Protein AF-A0A6C0E0H4-F1 (afdb_monomer_lite)

pLDDT: mean 87.33, std 16.35, range [43.78, 98.75]

Radius of gyration: 23.5 Å; chains: 1; bounding box: 101×35×36 Å

Structure (mmCIF, N/CA/C/O backbone):
data_AF-A0A6C0E0H4-F1
#
_entry.id   AF-A0A6C0E0H4-F1
#
loop_
_atom_site.group_PDB
_atom_site.id
_atom_site.type_symbol
_atom_site.label_atom_id
_atom_site.label_alt_id
_atom_site.label_comp_id
_atom_site.label_asym_id
_atom_site.label_entity_id
_atom_site.label_seq_id
_atom_site.pdbx_PDB_ins_code
_atom_site.Cartn_x
_atom_site.Cartn_y
_atom_site.Cartn_z
_atom_site.occupancy
_atom_site.B_iso_or_equiv
_atom_site.auth_seq_id
_atom_site.auth_comp_id
_atom_site.auth_asym_id
_atom_site.auth_atom_id
_atom_site.pdbx_PDB_model_num
ATOM 1 N N . MET A 1 1 ? -13.868 -6.848 16.382 1.00 76.19 1 MET A N 1
ATOM 2 C CA . MET A 1 1 ? -13.122 -7.466 15.266 1.00 76.19 1 MET A CA 1
ATOM 3 C C . MET A 1 1 ? -11.650 -7.164 15.486 1.00 76.19 1 MET A C 1
ATOM 5 O O . MET A 1 1 ? -11.358 -6.058 15.930 1.00 76.19 1 MET A O 1
ATOM 9 N N . ASP A 1 2 ? -10.781 -8.156 15.303 1.00 88.38 2 ASP A N 1
ATOM 10 C CA . ASP A 1 2 ? -9.327 -8.023 15.472 1.00 88.38 2 ASP A CA 1
ATOM 11 C C . ASP A 1 2 ? -8.738 -7.288 14.261 1.00 88.38 2 ASP A C 1
ATOM 13 O O . ASP A 1 2 ? -9.030 -7.655 13.120 1.00 88.38 2 ASP A O 1
ATOM 17 N N . ILE A 1 3 ? -7.947 -6.243 14.509 1.00 90.62 3 ILE A N 1
ATOM 18 C CA . ILE A 1 3 ? -7.321 -5.448 13.451 1.00 90.62 3 ILE A CA 1
ATOM 19 C C . ILE A 1 3 ? -6.335 -6.263 12.612 1.00 90.62 3 ILE A C 1
ATOM 21 O O . ILE A 1 3 ? -6.245 -6.026 11.415 1.00 90.62 3 ILE A O 1
ATOM 25 N N . ASN A 1 4 ? -5.637 -7.241 13.199 1.00 91.56 4 ASN A N 1
ATOM 26 C CA . ASN A 1 4 ? -4.666 -8.063 12.474 1.00 91.56 4 ASN A CA 1
ATOM 27 C C . ASN A 1 4 ? -5.373 -8.957 11.462 1.00 91.56 4 ASN A C 1
ATOM 29 O O . ASN A 1 4 ? -4.949 -9.066 10.313 1.00 91.56 4 ASN A O 1
ATOM 33 N N . LYS A 1 5 ? -6.496 -9.546 11.884 1.00 92.81 5 LYS A N 1
ATOM 34 C CA . LYS A 1 5 ? -7.342 -10.344 11.002 1.00 92.81 5 LYS A CA 1
ATOM 35 C C . LYS A 1 5 ? -7.917 -9.486 9.877 1.00 92.81 5 LYS A C 1
ATOM 37 O O . LYS A 1 5 ? -7.797 -9.868 8.722 1.00 92.81 5 LYS A O 1
ATOM 42 N N . LEU A 1 6 ? -8.461 -8.309 10.200 1.00 94.62 6 LEU A N 1
ATOM 43 C CA . LEU A 1 6 ? -8.977 -7.392 9.180 1.00 94.62 6 LEU A CA 1
ATOM 44 C C . LEU A 1 6 ? -7.884 -6.954 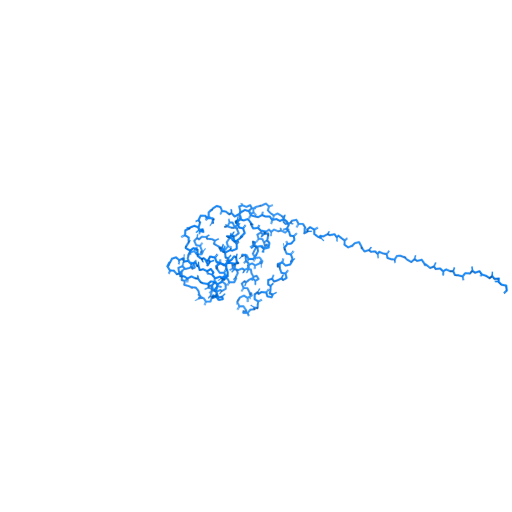8.196 1.00 94.62 6 LEU A C 1
ATOM 46 O O . LEU A 1 6 ? -8.114 -6.913 6.994 1.00 94.62 6 LEU A O 1
ATOM 50 N N . TRP A 1 7 ? -6.700 -6.611 8.700 1.00 96.25 7 TRP A N 1
ATOM 51 C CA . TRP A 1 7 ? -5.554 -6.224 7.881 1.00 96.25 7 TRP A CA 1
ATOM 52 C C . TRP A 1 7 ? -5.214 -7.309 6.858 1.00 96.25 7 TRP A C 1
ATOM 54 O O . TRP A 1 7 ? -5.095 -7.011 5.672 1.00 96.25 7 TRP A O 1
ATOM 64 N N . GLN A 1 8 ? -5.124 -8.564 7.306 1.00 97.19 8 GLN A N 1
ATOM 65 C CA . GLN A 1 8 ? -4.837 -9.688 6.422 1.00 97.19 8 GLN A CA 1
ATOM 66 C C . GLN A 1 8 ? -5.972 -9.939 5.421 1.00 97.19 8 GLN A C 1
ATOM 68 O O . GLN A 1 8 ? -5.699 -10.077 4.236 1.00 97.19 8 GLN A O 1
ATOM 73 N N . GLU A 1 9 ? -7.234 -9.899 5.860 1.00 98.00 9 GLU A N 1
ATOM 74 C CA . GLU A 1 9 ? -8.394 -10.039 4.966 1.00 98.00 9 GLU A CA 1
ATOM 75 C C . GLU A 1 9 ? -8.372 -8.995 3.837 1.00 98.00 9 GLU A C 1
ATOM 77 O O . GLU A 1 9 ? -8.632 -9.316 2.679 1.00 98.00 9 GLU A O 1
ATOM 82 N N . ILE A 1 10 ? -8.026 -7.741 4.145 1.00 98.56 10 ILE A N 1
ATOM 83 C CA . ILE A 1 10 ? -7.960 -6.673 3.141 1.00 98.56 10 ILE A CA 1
ATOM 84 C C . ILE A 1 10 ? -6.758 -6.846 2.198 1.00 98.56 10 ILE A C 1
ATOM 86 O O . ILE A 1 10 ? -6.894 -6.567 1.003 1.00 98.56 10 ILE A O 1
ATOM 90 N N . ILE A 1 11 ? -5.617 -7.346 2.692 1.00 98.75 11 ILE A N 1
ATOM 91 C CA . ILE A 1 11 ? -4.484 -7.747 1.838 1.00 98.75 11 ILE A CA 1
ATOM 92 C C . ILE A 1 11 ? -4.925 -8.830 0.854 1.00 98.75 11 ILE A C 1
ATOM 94 O O . ILE A 1 11 ? -4.682 -8.690 -0.344 1.00 98.75 11 ILE A O 1
ATOM 98 N N . ASP A 1 12 ? -5.592 -9.878 1.333 1.00 98.75 12 ASP A N 1
ATOM 99 C CA . ASP A 1 12 ? -6.005 -11.008 0.499 1.00 98.75 12 ASP A CA 1
ATOM 100 C C . ASP A 1 12 ? -6.978 -10.547 -0.601 1.00 98.75 12 ASP A C 1
ATOM 102 O O . ASP A 1 12 ? -6.832 -10.917 -1.768 1.00 98.75 12 ASP A O 1
ATOM 106 N N . ILE A 1 13 ? -7.914 -9.648 -0.268 1.00 98.69 13 ILE A N 1
ATOM 107 C CA . ILE A 1 13 ? -8.824 -9.040 -1.251 1.00 98.69 13 ILE A CA 1
ATOM 108 C C . ILE A 1 13 ? -8.050 -8.221 -2.298 1.00 98.69 13 ILE A C 1
ATOM 110 O O . ILE A 1 13 ? -8.349 -8.312 -3.493 1.00 98.69 13 ILE A O 1
ATOM 114 N N . GLY A 1 14 ? -7.059 -7.425 -1.885 1.00 98.69 14 GLY A N 1
ATOM 115 C CA . GLY A 1 14 ? -6.215 -6.650 -2.803 1.00 98.69 14 GLY A CA 1
ATOM 116 C C . GLY A 1 14 ? -5.403 -7.537 -3.745 1.00 98.69 14 GLY A C 1
ATOM 117 O O . GLY A 1 14 ? -5.375 -7.303 -4.957 1.00 98.69 14 GLY A O 1
ATOM 118 N N . TYR A 1 15 ? -4.812 -8.600 -3.204 1.00 98.75 15 TYR A N 1
ATOM 119 C CA . TYR A 1 15 ? -4.057 -9.589 -3.966 1.00 98.75 15 TYR A CA 1
ATOM 120 C C . TYR A 1 15 ? -4.932 -10.263 -5.027 1.00 98.75 15 TYR A C 1
ATOM 122 O O . TYR A 1 15 ? -4.617 -10.197 -6.217 1.00 98.75 15 TYR A O 1
ATOM 130 N N . GLU A 1 16 ? -6.085 -10.807 -4.632 1.00 98.62 16 GLU A N 1
ATOM 131 C CA . GLU A 1 16 ? -7.011 -11.460 -5.563 1.00 98.62 16 GLU A CA 1
ATOM 132 C C . GLU A 1 16 ? -7.572 -10.491 -6.607 1.00 98.62 16 GLU A C 1
ATOM 134 O O . GLU A 1 16 ? -7.805 -10.867 -7.757 1.00 98.62 16 GLU A O 1
ATOM 139 N N . THR A 1 17 ? -7.769 -9.223 -6.249 1.00 98.31 17 THR A N 1
ATOM 140 C CA . THR A 1 17 ? -8.196 -8.200 -7.210 1.00 98.31 17 THR A CA 1
ATOM 141 C C . THR A 1 17 ? -7.163 -8.035 -8.319 1.00 98.31 17 THR A C 1
ATOM 143 O O . THR A 1 17 ? -7.510 -8.116 -9.499 1.00 98.31 17 THR A O 1
ATOM 146 N N . ARG A 1 18 ? -5.889 -7.833 -7.964 1.00 98.12 18 ARG A N 1
ATOM 147 C CA . ARG A 1 18 ? -4.826 -7.586 -8.947 1.00 98.12 18 ARG A CA 1
ATOM 148 C C . ARG A 1 18 ? -4.488 -8.836 -9.752 1.00 98.12 18 ARG A C 1
ATOM 150 O O . ARG A 1 18 ? -4.360 -8.733 -10.973 1.00 98.12 18 ARG A O 1
ATOM 157 N N . LYS A 1 19 ? -4.408 -9.996 -9.094 1.00 98.06 19 LYS A N 1
ATOM 158 C CA . LYS A 1 19 ? -4.147 -11.299 -9.722 1.00 98.06 19 LYS A CA 1
ATOM 159 C C . LYS A 1 19 ? -5.169 -11.635 -10.804 1.00 98.06 19 LYS A C 1
ATOM 161 O O . LYS A 1 19 ? -4.800 -12.089 -11.880 1.00 98.06 19 LYS A O 1
ATOM 166 N N . ASN A 1 20 ? -6.442 -11.342 -10.547 1.00 97.81 20 ASN A N 1
ATOM 167 C CA . ASN A 1 20 ? -7.534 -11.605 -11.486 1.00 97.81 20 ASN A CA 1
ATOM 168 C C . ASN A 1 20 ? -7.844 -10.414 -12.415 1.00 97.81 20 ASN A C 1
ATOM 170 O O . ASN A 1 20 ? -8.898 -10.401 -13.046 1.00 97.81 20 ASN A O 1
ATOM 174 N N . ASN A 1 21 ? -6.969 -9.397 -12.473 1.00 96.31 21 ASN A N 1
ATOM 175 C CA . ASN A 1 21 ? -7.138 -8.183 -13.285 1.00 96.31 21 ASN A CA 1
ATOM 176 C C . ASN A 1 21 ? -8.512 -7.494 -13.103 1.00 96.31 21 ASN A C 1
ATOM 178 O O . ASN A 1 21 ? -9.096 -6.977 -14.054 1.00 96.31 21 ASN A O 1
ATOM 182 N N . LYS A 1 22 ? -9.052 -7.512 -11.878 1.00 97.50 22 LYS A N 1
ATOM 183 C CA . LYS A 1 22 ? -10.325 -6.860 -11.541 1.00 97.50 22 LYS A CA 1
ATOM 184 C C . LYS A 1 22 ? -10.134 -5.351 -11.385 1.00 97.50 22 LYS A C 1
ATOM 186 O O . LYS A 1 22 ? -9.040 -4.874 -11.079 1.00 97.50 22 LYS A O 1
ATOM 191 N N . ASN A 1 23 ? -11.222 -4.595 -11.529 1.00 96.81 23 ASN A N 1
ATOM 192 C CA . ASN A 1 23 ? -11.214 -3.157 -11.279 1.00 96.81 23 ASN A CA 1
ATOM 193 C C . ASN A 1 23 ? -10.981 -2.873 -9.785 1.00 96.81 23 ASN A C 1
ATOM 195 O O . ASN A 1 23 ? -11.876 -3.025 -8.953 1.00 96.81 23 ASN A O 1
ATOM 199 N N . GLY A 1 24 ? -9.766 -2.435 -9.447 1.00 95.44 24 GLY A N 1
ATOM 200 C CA . GLY A 1 24 ? -9.380 -2.210 -8.059 1.00 95.44 24 GLY A CA 1
ATOM 201 C C . GLY A 1 24 ? -10.181 -1.118 -7.355 1.00 95.44 24 GLY A C 1
ATOM 202 O O . GLY A 1 24 ? -10.438 -1.243 -6.158 1.00 95.44 24 GLY A O 1
ATOM 203 N N . LEU A 1 25 ? -10.618 -0.085 -8.082 1.00 95.31 25 LEU A N 1
ATOM 204 C CA . LEU A 1 25 ? -11.431 0.987 -7.517 1.00 95.31 25 LEU A CA 1
ATOM 205 C C . LEU A 1 25 ? -12.830 0.478 -7.165 1.00 95.31 25 LEU A C 1
ATOM 207 O O . LEU A 1 25 ? -13.319 0.744 -6.071 1.00 95.31 25 LEU A O 1
ATOM 211 N N . GLU A 1 26 ? -13.446 -0.283 -8.066 1.00 97.88 26 GLU A N 1
ATOM 212 C CA . GLU A 1 26 ? -14.780 -0.854 -7.867 1.00 97.88 26 GLU A CA 1
ATOM 213 C C . GLU A 1 26 ? -14.834 -1.770 -6.637 1.00 97.88 26 GLU A C 1
ATOM 215 O O . GLU A 1 26 ? -15.747 -1.650 -5.822 1.00 97.88 26 GLU A O 1
ATOM 220 N N . ILE A 1 27 ? -13.812 -2.612 -6.445 1.00 98.19 27 ILE A N 1
ATOM 221 C CA . ILE A 1 27 ? -13.710 -3.493 -5.273 1.00 98.19 27 ILE A CA 1
ATOM 222 C C . ILE A 1 27 ? -13.431 -2.705 -3.982 1.00 98.19 27 ILE A C 1
ATOM 224 O O . ILE A 1 27 ? -13.959 -3.044 -2.920 1.00 98.19 27 ILE A O 1
ATOM 228 N N . TRP A 1 28 ? -12.641 -1.630 -4.047 1.00 97.88 28 TRP A N 1
ATOM 229 C CA . TRP A 1 28 ? -12.275 -0.844 -2.866 1.00 97.88 28 TRP A CA 1
ATOM 230 C C . TRP A 1 28 ? -13.416 0.038 -2.330 1.00 97.88 28 TRP A C 1
ATOM 232 O O . TRP A 1 28 ? -13.549 0.199 -1.114 1.00 97.88 28 TRP A O 1
ATOM 242 N N . GLN A 1 29 ? -14.258 0.620 -3.195 1.00 97.44 29 GLN A N 1
ATOM 243 C CA . GLN A 1 29 ? -15.277 1.595 -2.764 1.00 97.44 29 GLN A CA 1
ATOM 244 C C . GLN A 1 29 ? -16.250 1.065 -1.686 1.00 97.44 29 GLN A C 1
ATOM 246 O O . GLN A 1 29 ? -16.486 1.782 -0.704 1.00 97.44 29 GLN A O 1
ATOM 251 N N . PRO A 1 30 ? -16.799 -0.164 -1.783 1.00 97.50 30 PRO A N 1
ATOM 252 C CA . PRO A 1 30 ? -17.643 -0.727 -0.729 1.00 97.50 30 PRO A CA 1
ATOM 253 C C . PRO A 1 30 ? -16.917 -0.865 0.616 1.00 97.50 30 PRO A C 1
ATOM 255 O O . PRO A 1 30 ? -17.477 -0.498 1.652 1.00 97.50 30 PRO A O 1
ATOM 258 N N . LEU A 1 31 ? -15.659 -1.322 0.602 1.00 96.88 31 LEU A N 1
ATOM 259 C CA . LEU A 1 31 ? -14.829 -1.475 1.802 1.00 96.88 31 LEU A CA 1
ATOM 260 C C . LEU A 1 31 ? -14.557 -0.113 2.446 1.00 96.88 31 LEU A C 1
ATOM 262 O O . LEU A 1 31 ? -14.786 0.074 3.643 1.00 96.88 31 LEU A O 1
ATOM 266 N N . LYS A 1 32 ? -14.173 0.885 1.643 1.00 96.75 32 LYS A N 1
ATOM 267 C CA . LYS A 1 32 ? -14.020 2.268 2.108 1.00 96.75 32 LYS A CA 1
ATOM 268 C C . LYS A 1 32 ? -15.295 2.757 2.795 1.00 96.75 32 LYS A C 1
ATOM 270 O O . LYS A 1 32 ? -15.232 3.247 3.921 1.00 96.75 32 LYS A O 1
ATOM 275 N N . LYS A 1 33 ? -16.461 2.585 2.165 1.00 95.88 33 LYS A N 1
ATOM 276 C CA . LYS A 1 33 ? -17.753 3.008 2.730 1.00 95.88 33 LYS A CA 1
ATOM 277 C C . LYS A 1 33 ? -18.067 2.316 4.059 1.00 95.88 33 LYS A C 1
ATOM 279 O O . LYS A 1 33 ? -18.631 2.948 4.954 1.00 95.88 33 LYS A O 1
ATOM 284 N N . GLN A 1 34 ? -17.705 1.043 4.188 1.00 94.56 34 GLN A N 1
ATOM 285 C CA . GLN A 1 34 ? -17.895 0.266 5.408 1.00 94.56 34 GLN A CA 1
ATOM 286 C C . GLN A 1 34 ? -17.043 0.800 6.568 1.00 94.56 34 GLN A C 1
ATOM 288 O O . GLN A 1 34 ? -17.559 0.934 7.678 1.00 94.56 34 GLN A O 1
ATOM 293 N N . TYR A 1 35 ? -15.775 1.143 6.320 1.00 94.44 35 TYR A N 1
ATOM 294 C CA . TYR A 1 35 ? -14.818 1.486 7.380 1.00 94.44 35 TYR A CA 1
ATOM 295 C C . TYR A 1 35 ? -14.585 2.990 7.593 1.00 94.44 35 TYR A C 1
ATOM 297 O O . TYR A 1 35 ? -14.021 3.369 8.617 1.00 94.44 35 TYR A O 1
ATOM 305 N N . GLN A 1 36 ? -15.045 3.871 6.697 1.00 94.81 36 GLN A N 1
ATOM 306 C CA . GLN A 1 36 ? -14.790 5.320 6.795 1.00 94.81 36 GLN A CA 1
ATOM 307 C C . GLN A 1 36 ? -15.404 6.006 8.027 1.00 94.81 36 GLN A C 1
ATOM 309 O O . GLN A 1 36 ? -14.934 7.059 8.433 1.00 94.81 36 GLN A O 1
ATOM 314 N N . ASN A 1 37 ? -16.442 5.417 8.633 1.00 91.06 37 ASN A N 1
ATOM 315 C CA . ASN A 1 37 ? -17.153 5.995 9.784 1.00 91.06 37 ASN A CA 1
ATOM 316 C C . ASN A 1 37 ? -16.629 5.502 11.145 1.00 91.06 37 ASN A C 1
ATOM 318 O O . ASN A 1 37 ? -17.285 5.701 12.171 1.00 91.06 37 ASN A O 1
ATOM 322 N N . TYR A 1 38 ? -15.505 4.787 11.155 1.00 89.75 38 TYR A N 1
ATOM 323 C CA . TYR A 1 38 ? -14.842 4.381 12.386 1.00 89.75 38 TYR A CA 1
ATOM 324 C C . TYR A 1 38 ? -13.944 5.524 12.847 1.00 89.75 38 TYR A C 1
ATOM 326 O O . TYR A 1 38 ? -12.979 5.866 12.166 1.00 89.75 38 TYR A O 1
ATOM 334 N N . ASP A 1 39 ? -14.253 6.093 14.010 1.00 87.19 39 ASP A N 1
ATOM 335 C CA . ASP A 1 39 ? -13.431 7.131 14.632 1.00 87.19 39 ASP A CA 1
ATOM 336 C C . ASP A 1 39 ? -12.245 6.494 15.356 1.00 87.19 39 ASP A C 1
ATOM 338 O O . ASP A 1 39 ? -12.215 6.333 16.574 1.00 87.19 39 ASP A O 1
ATOM 342 N N . MET A 1 40 ? -11.301 6.011 14.556 1.00 88.56 40 MET A N 1
ATOM 343 C CA . MET A 1 40 ? -10.045 5.469 15.037 1.00 88.56 40 MET A CA 1
ATOM 344 C C . MET A 1 40 ? -8.906 6.056 14.231 1.00 88.56 40 MET A C 1
ATOM 346 O O . MET A 1 40 ? -8.932 6.050 12.996 1.00 88.56 40 MET A O 1
ATOM 350 N N . LYS A 1 41 ? -7.902 6.526 14.964 1.00 89.88 41 LYS A N 1
ATOM 351 C CA . LYS A 1 41 ? -6.703 7.147 14.428 1.00 89.88 41 LYS A CA 1
ATOM 352 C C . LYS A 1 41 ? -5.476 6.359 14.856 1.00 89.88 41 LYS A C 1
ATOM 354 O O . LYS A 1 41 ? -5.393 5.887 15.988 1.00 89.88 41 LYS A O 1
ATOM 359 N N . PHE A 1 42 ? -4.537 6.228 13.935 1.00 92.06 42 PHE A N 1
ATOM 360 C CA . PHE A 1 42 ? -3.319 5.461 14.098 1.00 92.06 42 PHE A CA 1
ATOM 361 C C . PHE A 1 42 ? -2.126 6.372 13.871 1.00 92.06 42 PHE A C 1
ATOM 363 O O . PHE A 1 42 ? -1.928 6.895 12.775 1.00 92.06 42 PHE A O 1
ATOM 370 N N . VAL A 1 43 ? -1.312 6.520 14.911 1.00 92.38 43 VAL A N 1
ATOM 371 C CA . VAL A 1 43 ? -0.013 7.177 14.796 1.00 92.38 43 VAL A CA 1
ATOM 372 C C . VAL A 1 43 ? 0.953 6.200 14.130 1.00 92.38 43 VAL A C 1
ATOM 374 O O . VAL A 1 43 ? 1.101 5.055 14.579 1.00 92.38 43 VAL A O 1
ATOM 377 N N . ILE A 1 44 ? 1.579 6.647 13.043 1.00 93.62 44 ILE A N 1
ATOM 378 C CA . ILE A 1 44 ? 2.577 5.872 12.302 1.00 93.62 44 ILE A CA 1
ATOM 379 C C . ILE A 1 44 ? 3.828 5.641 13.168 1.00 93.62 44 ILE A C 1
ATOM 381 O O . ILE A 1 44 ? 4.172 6.425 14.055 1.00 93.62 44 ILE A O 1
ATOM 385 N N . ASN A 1 45 ? 4.528 4.535 12.925 1.00 93.50 45 ASN A N 1
ATOM 386 C CA . ASN A 1 45 ? 5.778 4.226 13.609 1.00 93.50 45 ASN A CA 1
ATOM 387 C C . ASN A 1 45 ? 6.900 5.200 13.191 1.00 93.50 45 ASN A C 1
ATOM 389 O O . ASN A 1 45 ? 7.109 5.430 12.001 1.00 93.50 45 ASN A O 1
ATOM 393 N N . THR A 1 46 ? 7.670 5.720 14.152 1.00 93.50 46 THR A N 1
ATOM 394 C CA . THR A 1 46 ? 8.811 6.618 13.892 1.00 93.50 46 THR A CA 1
ATOM 395 C C . THR A 1 46 ? 9.825 6.021 12.915 1.00 93.50 46 THR A C 1
ATOM 397 O O . THR A 1 46 ? 10.376 6.746 12.093 1.00 93.50 46 THR A O 1
ATOM 400 N N . SER A 1 47 ? 10.043 4.702 12.953 1.00 94.00 47 SER A N 1
ATOM 401 C CA . SER A 1 47 ? 10.933 4.018 12.001 1.00 94.00 47 SER A CA 1
ATOM 402 C C . SER A 1 47 ? 10.482 4.192 10.548 1.00 94.00 47 SER A C 1
ATOM 404 O O . SER A 1 47 ? 11.308 4.472 9.685 1.00 94.00 47 SER A O 1
ATOM 406 N N . PHE A 1 48 ? 9.176 4.123 10.282 1.00 96.00 48 PHE A N 1
ATOM 407 C CA . PHE A 1 48 ? 8.632 4.382 8.953 1.00 96.00 48 PHE A CA 1
ATOM 408 C C . PHE A 1 48 ? 8.755 5.860 8.568 1.00 96.00 48 PHE A C 1
ATOM 410 O O . PHE A 1 48 ? 9.106 6.169 7.435 1.00 96.00 48 PHE A O 1
ATOM 417 N N . ILE A 1 49 ? 8.524 6.785 9.507 1.00 95.31 49 ILE A N 1
ATOM 418 C CA . ILE A 1 49 ? 8.724 8.223 9.257 1.00 95.31 49 ILE A CA 1
ATOM 419 C C . ILE A 1 49 ? 10.177 8.491 8.851 1.00 95.31 49 ILE A C 1
ATOM 421 O O . ILE A 1 49 ? 10.422 9.210 7.886 1.00 95.31 49 ILE A O 1
ATOM 425 N N . ASN A 1 50 ? 11.146 7.893 9.542 1.00 95.56 50 ASN A N 1
ATOM 426 C CA . ASN A 1 50 ? 12.558 8.035 9.192 1.00 95.56 50 ASN A CA 1
ATOM 427 C C . ASN A 1 50 ? 12.861 7.437 7.815 1.00 95.56 50 ASN A C 1
ATOM 429 O O . ASN A 1 50 ? 13.472 8.118 6.999 1.00 95.56 50 ASN A O 1
ATOM 433 N N . LEU A 1 51 ? 12.322 6.253 7.510 1.00 95.31 51 LEU A N 1
ATOM 434 C CA . LEU A 1 51 ? 12.429 5.654 6.179 1.00 95.31 51 LEU A CA 1
ATOM 435 C C . LEU A 1 51 ? 11.912 6.595 5.077 1.00 95.31 51 LEU A C 1
ATOM 437 O O . LEU A 1 51 ? 12.529 6.698 4.022 1.00 95.31 51 LEU A O 1
ATOM 441 N N . THR A 1 52 ? 10.816 7.330 5.313 1.00 94.25 52 THR A N 1
ATOM 442 C CA . THR A 1 52 ? 10.297 8.286 4.313 1.00 94.25 52 THR A CA 1
ATOM 443 C C . THR A 1 52 ? 11.246 9.451 4.014 1.00 94.25 52 THR A C 1
ATOM 445 O O . THR A 1 52 ? 11.144 10.043 2.946 1.00 94.25 52 THR A O 1
ATOM 448 N N . LYS A 1 53 ? 12.168 9.771 4.931 1.00 92.06 53 LYS A N 1
ATOM 449 C CA . LYS A 1 53 ? 13.199 10.805 4.742 1.00 92.06 53 LYS A CA 1
ATOM 450 C C . LYS A 1 53 ? 14.434 10.276 4.012 1.00 92.06 53 LYS A C 1
ATOM 452 O O . LYS A 1 53 ? 15.200 11.066 3.478 1.00 92.06 53 LYS A O 1
ATOM 457 N N . GLU A 1 54 ? 14.641 8.962 4.034 1.00 91.25 54 GLU A N 1
ATOM 458 C CA . GLU A 1 54 ? 15.759 8.289 3.366 1.00 91.25 54 GLU A CA 1
ATOM 459 C C . GLU A 1 54 ? 15.468 8.016 1.885 1.00 91.25 54 GLU A C 1
ATOM 461 O O . GLU A 1 54 ? 16.394 7.904 1.083 1.00 91.25 54 GLU A O 1
ATOM 466 N N . ILE A 1 55 ? 14.191 7.916 1.507 1.00 92.06 55 ILE A N 1
ATOM 467 C CA . ILE A 1 55 ? 13.784 7.790 0.105 1.00 92.06 55 ILE A CA 1
ATOM 468 C C . ILE A 1 55 ? 13.684 9.165 -0.561 1.00 92.06 55 ILE A C 1
ATOM 470 O O . ILE A 1 55 ? 13.213 10.134 0.038 1.00 92.06 55 ILE A O 1
ATOM 474 N N . ASN A 1 56 ? 14.039 9.243 -1.845 1.00 92.62 56 ASN A N 1
ATOM 475 C CA . ASN A 1 56 ? 13.821 10.463 -2.623 1.00 92.62 56 ASN A CA 1
ATOM 476 C C . ASN A 1 56 ? 12.353 10.524 -3.052 1.00 92.62 56 ASN A C 1
ATOM 478 O O . ASN A 1 56 ? 12.002 10.062 -4.136 1.00 92.62 56 ASN A O 1
ATOM 482 N N . TYR A 1 57 ? 11.498 11.045 -2.175 1.00 92.75 57 TYR A N 1
ATOM 483 C CA . TYR A 1 57 ? 10.092 11.310 -2.459 1.00 92.75 57 TYR A CA 1
ATOM 484 C C . TYR A 1 57 ? 9.936 12.700 -3.077 1.00 92.75 57 TYR A C 1
ATOM 486 O O . TYR A 1 57 ? 10.195 13.707 -2.416 1.00 92.75 57 TYR A O 1
ATOM 494 N N . SER A 1 58 ? 9.469 12.777 -4.321 1.00 91.44 58 SER A N 1
ATOM 495 C CA . SER A 1 58 ? 9.217 14.051 -4.998 1.00 91.44 58 SER A CA 1
ATOM 496 C C . SER A 1 58 ? 7.818 14.110 -5.595 1.00 91.44 58 SER A C 1
ATOM 498 O O . SER A 1 58 ? 7.310 13.139 -6.146 1.00 91.44 58 SER A O 1
ATOM 500 N N . HIS A 1 59 ? 7.199 15.280 -5.493 1.00 87.62 59 HIS A N 1
ATOM 501 C CA . HIS A 1 59 ? 5.925 15.622 -6.116 1.00 87.62 59 HIS A CA 1
ATOM 502 C C . HIS A 1 59 ? 6.026 17.048 -6.665 1.00 87.62 59 HIS A C 1
ATOM 504 O O . HIS A 1 59 ? 6.888 17.826 -6.248 1.00 87.62 59 HIS A O 1
ATOM 510 N N . LYS A 1 60 ? 5.179 17.395 -7.636 1.00 82.25 60 LYS A N 1
ATOM 511 C CA . LYS A 1 60 ? 5.163 18.749 -8.204 1.00 82.25 60 LYS A CA 1
ATOM 512 C C . LYS A 1 60 ? 4.615 19.742 -7.171 1.00 82.25 60 LYS A C 1
ATOM 514 O O . LYS A 1 60 ? 3.669 19.425 -6.463 1.00 82.25 60 LYS A O 1
ATOM 519 N N . LEU A 1 61 ? 5.154 20.965 -7.157 1.00 71.38 61 LEU A N 1
ATOM 520 C CA . LEU A 1 61 ? 4.774 22.052 -6.232 1.00 71.38 61 LEU A CA 1
ATOM 521 C C . LEU A 1 61 ? 3.277 22.422 -6.234 1.00 71.38 61 LEU A C 1
ATOM 523 O O . LEU A 1 61 ? 2.817 23.043 -5.288 1.00 71.38 61 LEU A O 1
ATOM 527 N N . LEU A 1 62 ? 2.534 22.071 -7.287 1.00 80.69 62 LEU A N 1
ATOM 528 C CA . LEU A 1 62 ? 1.102 22.368 -7.448 1.00 80.69 62 LEU A CA 1
ATOM 529 C C . LEU A 1 62 ? 0.240 21.095 -7.461 1.00 80.69 62 LEU A C 1
ATOM 531 O O . LEU A 1 62 ? -0.845 21.072 -8.039 1.00 80.69 62 LEU A O 1
ATOM 535 N N . ASP A 1 63 ? 0.756 20.006 -6.899 1.00 83.50 63 ASP A N 1
ATOM 536 C CA . ASP A 1 63 ? 0.080 18.717 -6.839 1.00 83.50 63 ASP A CA 1
ATOM 537 C C . ASP A 1 63 ? -0.288 18.380 -5.395 1.00 83.50 63 ASP A C 1
ATOM 539 O O . ASP A 1 63 ? 0.289 17.478 -4.790 1.00 83.50 63 ASP A O 1
ATOM 543 N N . ASP A 1 64 ? -1.265 19.115 -4.858 1.00 82.88 64 ASP A N 1
ATOM 544 C CA . ASP A 1 64 ? -1.781 18.950 -3.488 1.00 82.88 64 ASP A CA 1
ATOM 545 C C . ASP A 1 64 ? -2.310 17.530 -3.235 1.00 82.88 64 ASP A C 1
ATOM 547 O O . ASP A 1 64 ? -2.272 17.006 -2.122 1.00 82.88 64 ASP A O 1
ATOM 551 N N . ASP A 1 65 ? -2.775 16.873 -4.299 1.00 86.94 65 ASP A N 1
ATOM 552 C CA . ASP A 1 65 ? -3.220 15.489 -4.263 1.00 86.94 65 ASP A CA 1
ATOM 553 C C . ASP A 1 65 ? -2.072 14.499 -4.473 1.00 86.94 65 ASP A C 1
ATOM 555 O O . ASP A 1 65 ? -2.323 13.299 -4.476 1.00 86.94 65 ASP A O 1
ATOM 559 N N . HIS A 1 66 ? -0.829 14.923 -4.687 1.00 90.12 66 HIS A N 1
ATOM 560 C CA . HIS A 1 66 ? 0.312 14.033 -4.899 1.00 90.12 66 HIS A CA 1
ATOM 561 C C . HIS A 1 66 ? 0.035 12.979 -6.004 1.00 90.12 66 HIS A C 1
ATOM 563 O O . HIS A 1 66 ? 0.346 11.795 -5.851 1.00 90.12 66 HIS A O 1
ATOM 569 N N . LYS A 1 67 ? -0.650 13.349 -7.093 1.00 89.00 67 LYS A N 1
ATOM 570 C CA . LYS A 1 67 ? -1.009 12.439 -8.200 1.00 89.00 67 LYS A CA 1
ATOM 571 C C . LYS A 1 67 ? 0.199 12.035 -9.050 1.00 89.00 67 LYS A C 1
ATOM 573 O O . LYS A 1 67 ? 0.221 10.925 -9.569 1.00 89.00 67 LYS A O 1
ATOM 578 N N . ASN A 1 68 ? 1.197 12.902 -9.152 1.00 91.62 68 ASN A N 1
ATOM 579 C CA . ASN A 1 68 ? 2.408 12.775 -9.963 1.00 91.62 68 ASN A CA 1
ATOM 580 C C . ASN A 1 68 ? 3.638 12.599 -9.063 1.00 91.62 68 ASN A C 1
ATOM 582 O O . ASN A 1 68 ? 4.641 13.299 -9.204 1.00 91.62 68 ASN A O 1
ATOM 586 N N . VAL A 1 69 ? 3.515 11.721 -8.071 1.00 94.56 69 VAL A N 1
ATOM 587 C CA . VAL A 1 69 ? 4.620 11.374 -7.178 1.00 94.56 69 VAL A CA 1
ATOM 588 C C . VAL A 1 69 ? 5.593 10.462 -7.895 1.00 94.56 69 VAL A C 1
ATOM 590 O O . VAL A 1 69 ? 5.179 9.483 -8.513 1.00 94.56 69 VAL A O 1
ATOM 593 N N . THR A 1 70 ? 6.877 10.723 -7.691 1.00 96.12 70 THR A N 1
ATOM 594 C CA . THR A 1 70 ? 7.945 9.773 -7.974 1.00 96.12 70 THR A CA 1
ATOM 595 C C . THR A 1 70 ? 8.691 9.428 -6.690 1.00 96.12 70 THR A C 1
ATOM 597 O O . THR A 1 70 ? 8.860 10.276 -5.808 1.00 96.12 70 THR A O 1
ATOM 600 N N . ILE A 1 71 ? 9.137 8.179 -6.577 1.00 95.88 71 ILE A N 1
ATOM 601 C CA . ILE A 1 71 ? 10.024 7.729 -5.497 1.00 95.88 71 ILE A CA 1
ATOM 602 C C . ILE A 1 71 ? 11.250 7.045 -6.090 1.00 95.88 71 ILE A C 1
ATOM 604 O O . ILE A 1 71 ? 11.122 6.286 -7.046 1.00 95.88 71 ILE A O 1
ATOM 608 N N . ILE A 1 72 ? 12.432 7.292 -5.526 1.00 95.06 72 ILE A N 1
ATOM 609 C CA . ILE A 1 72 ? 13.647 6.549 -5.890 1.00 95.06 72 ILE A CA 1
ATOM 610 C C . ILE A 1 72 ? 14.026 5.623 -4.740 1.00 95.06 72 ILE A C 1
ATOM 612 O O . ILE A 1 72 ? 14.238 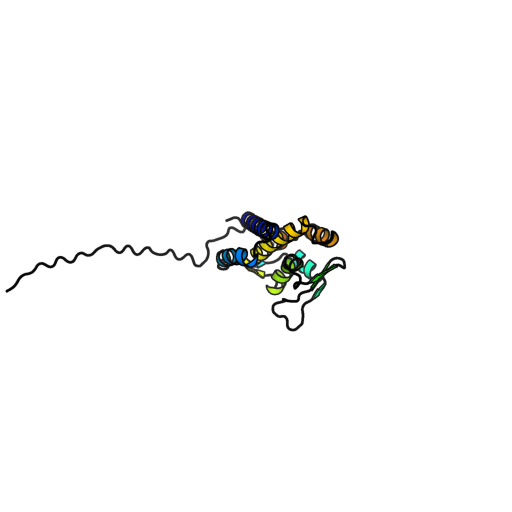6.076 -3.615 1.00 95.06 72 ILE A O 1
ATOM 616 N N . ILE A 1 73 ? 14.128 4.331 -5.043 1.00 93.75 73 ILE A N 1
ATOM 617 C CA . ILE A 1 73 ? 14.545 3.268 -4.128 1.00 93.75 73 ILE A CA 1
ATOM 618 C C . ILE A 1 73 ? 15.676 2.506 -4.814 1.00 93.75 73 ILE A C 1
ATOM 620 O O . ILE A 1 73 ? 15.473 1.971 -5.899 1.00 93.75 73 ILE A O 1
ATOM 624 N N . ASN A 1 74 ? 16.862 2.450 -4.199 1.00 90.38 74 ASN A N 1
ATOM 625 C CA . ASN A 1 74 ? 18.029 1.738 -4.745 1.00 90.38 74 ASN A CA 1
ATOM 626 C C . ASN A 1 74 ? 18.269 2.045 -6.239 1.00 90.38 74 ASN A C 1
ATOM 628 O O . ASN A 1 74 ? 18.345 1.140 -7.063 1.00 90.38 74 ASN A O 1
ATOM 632 N N . TYR A 1 75 ? 18.318 3.333 -6.603 1.00 91.69 75 TYR A N 1
ATOM 633 C CA . TYR A 1 75 ? 18.482 3.821 -7.987 1.00 91.69 75 TYR A CA 1
ATOM 634 C C . TYR A 1 75 ? 17.344 3.482 -8.968 1.00 91.69 75 TYR A C 1
ATOM 636 O O . TYR A 1 75 ? 17.377 3.928 -10.112 1.00 91.69 75 TYR A O 1
ATOM 644 N N . THR A 1 76 ? 16.308 2.763 -8.534 1.00 94.62 76 THR A N 1
ATOM 645 C CA . THR A 1 76 ? 15.091 2.533 -9.316 1.00 94.62 76 THR A CA 1
ATOM 646 C C . THR A 1 76 ? 14.103 3.660 -9.049 1.00 94.62 76 THR A C 1
ATOM 648 O O . THR A 1 76 ? 13.705 3.882 -7.905 1.00 94.62 76 THR A O 1
ATOM 651 N N . MET A 1 77 ? 13.707 4.373 -10.101 1.00 96.06 77 MET A N 1
ATOM 652 C CA . MET A 1 77 ? 12.644 5.373 -10.041 1.00 96.06 77 MET A CA 1
ATOM 653 C C . MET A 1 77 ? 11.294 4.700 -10.279 1.00 96.06 77 MET A C 1
ATOM 655 O O . MET A 1 77 ? 11.150 3.948 -11.238 1.00 96.06 77 MET A O 1
ATOM 659 N N . LEU A 1 78 ? 10.323 4.998 -9.423 1.00 96.31 78 LEU A N 1
ATOM 660 C CA . LEU A 1 78 ? 8.929 4.603 -9.578 1.00 96.31 78 LEU A CA 1
ATOM 661 C C . LEU A 1 78 ? 8.066 5.855 -9.750 1.00 96.31 78 LEU A C 1
ATOM 663 O O . LEU A 1 78 ? 8.313 6.863 -9.084 1.00 96.31 78 LEU A O 1
ATOM 667 N N . ASP A 1 79 ? 7.044 5.773 -10.593 1.00 95.38 79 ASP A N 1
ATOM 668 C CA . ASP A 1 79 ? 6.141 6.848 -10.987 1.00 95.38 79 ASP A CA 1
ATOM 669 C C . ASP A 1 79 ? 4.677 6.461 -10.718 1.00 95.38 79 ASP A C 1
ATOM 671 O O . ASP A 1 79 ? 4.160 5.446 -11.183 1.00 95.38 79 ASP A O 1
ATOM 675 N N . ASN A 1 80 ? 3.967 7.298 -9.960 1.00 95.44 80 ASN A N 1
AT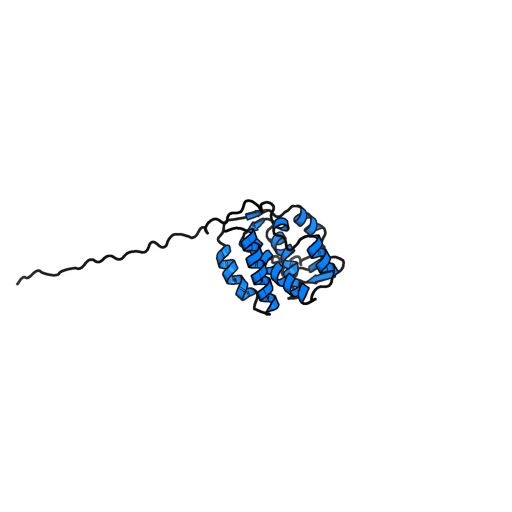OM 676 C CA . ASN A 1 80 ? 2.583 7.041 -9.565 1.00 95.44 80 ASN A CA 1
ATOM 677 C C . ASN A 1 80 ? 1.590 7.075 -10.738 1.00 95.44 80 ASN A C 1
ATOM 679 O O . ASN A 1 80 ? 0.448 6.639 -10.586 1.00 95.44 80 ASN A O 1
ATOM 683 N N . THR A 1 81 ? 1.996 7.596 -11.894 1.00 93.56 81 THR A N 1
ATOM 684 C CA . THR A 1 81 ? 1.201 7.559 -13.126 1.00 93.56 81 THR A CA 1
ATOM 685 C C . THR A 1 81 ? 1.257 6.194 -13.815 1.00 93.56 81 THR A C 1
ATOM 687 O O . THR A 1 81 ? 0.358 5.874 -14.596 1.00 93.56 81 THR A O 1
ATOM 690 N N . ILE A 1 82 ? 2.251 5.358 -13.489 1.00 94.81 82 ILE A N 1
ATOM 691 C CA . ILE A 1 82 ? 2.361 3.988 -13.988 1.00 94.81 82 ILE A CA 1
ATOM 692 C C . ILE A 1 82 ? 1.440 3.089 -13.147 1.00 94.81 82 ILE A C 1
ATOM 694 O O . ILE A 1 82 ? 1.652 2.955 -11.938 1.00 94.81 82 ILE A O 1
ATOM 698 N N . PRO A 1 83 ? 0.419 2.439 -13.751 1.00 91.00 83 PRO A N 1
ATOM 699 C CA . PRO A 1 83 ? -0.613 1.723 -12.998 1.00 91.00 83 PRO A CA 1
ATOM 700 C C . PRO A 1 83 ? -0.084 0.644 -12.054 1.00 91.00 83 PRO A C 1
ATOM 702 O O . PRO A 1 83 ? -0.627 0.473 -10.967 1.00 91.00 83 PRO A O 1
ATOM 705 N N . ASP A 1 84 ? 0.960 -0.082 -12.455 1.00 93.06 84 ASP A N 1
ATOM 706 C CA . ASP A 1 84 ? 1.532 -1.148 -11.633 1.00 93.06 84 ASP A CA 1
ATOM 707 C C . ASP A 1 84 ? 2.355 -0.571 -10.470 1.00 93.06 84 ASP A C 1
ATOM 709 O O . ASP A 1 84 ? 2.262 -1.053 -9.348 1.00 93.06 84 ASP A O 1
ATOM 713 N N . GLU A 1 85 ? 3.098 0.513 -10.686 1.00 95.62 85 GLU A N 1
ATOM 714 C CA . GLU A 1 85 ? 3.981 1.112 -9.677 1.00 95.62 85 GLU A CA 1
ATOM 715 C C . GLU A 1 85 ? 3.215 1.895 -8.609 1.00 95.62 85 GLU A C 1
ATOM 717 O O . GLU A 1 85 ? 3.624 1.940 -7.442 1.00 95.62 85 GLU A O 1
ATOM 722 N N . HIS A 1 86 ? 2.065 2.445 -9.002 1.00 95.12 86 HIS A N 1
ATOM 723 C CA . HIS A 1 86 ? 1.158 3.204 -8.154 1.00 95.12 86 HIS A CA 1
ATOM 724 C C . HIS A 1 86 ? 0.885 2.503 -6.815 1.00 95.12 86 HIS A C 1
ATOM 726 O O . HIS A 1 86 ? 0.912 3.169 -5.777 1.00 95.12 86 HIS A O 1
ATOM 732 N N . PHE A 1 87 ? 0.662 1.180 -6.810 1.00 96.56 87 PHE A N 1
ATOM 733 C CA . PHE A 1 87 ? 0.290 0.443 -5.597 1.00 96.56 87 PHE A CA 1
ATOM 734 C C . PHE A 1 87 ? 1.372 0.555 -4.525 1.00 96.56 87 PHE A C 1
ATOM 736 O O . PHE A 1 87 ? 1.067 0.932 -3.394 1.00 96.56 87 PHE A O 1
ATOM 743 N N . LEU A 1 88 ? 2.635 0.332 -4.893 1.00 97.06 88 LEU A N 1
ATOM 744 C CA . LEU A 1 88 ? 3.754 0.446 -3.966 1.00 97.06 88 LEU A CA 1
ATOM 745 C C . LEU A 1 88 ? 3.949 1.892 -3.494 1.00 97.06 88 LEU A C 1
ATOM 747 O O . LEU A 1 88 ? 4.163 2.137 -2.307 1.00 97.06 88 LEU A O 1
ATOM 751 N N . ILE A 1 89 ? 3.816 2.869 -4.395 1.00 97.38 89 ILE A N 1
ATOM 752 C CA . ILE A 1 89 ? 3.956 4.292 -4.052 1.00 97.38 89 ILE A CA 1
ATOM 753 C C . ILE A 1 89 ? 2.919 4.720 -3.009 1.00 97.38 89 ILE A C 1
ATOM 755 O O . ILE A 1 89 ? 3.229 5.507 -2.106 1.00 97.38 89 ILE A O 1
ATOM 759 N N . GLN A 1 90 ? 1.700 4.169 -3.062 1.00 97.19 90 GLN A N 1
ATOM 760 C CA . GLN A 1 90 ? 0.661 4.475 -2.076 1.00 97.19 90 GLN A CA 1
ATOM 761 C C . GLN A 1 90 ? 1.061 4.127 -0.637 1.00 97.19 90 GLN A C 1
ATOM 763 O O . GLN A 1 90 ? 0.528 4.737 0.292 1.00 97.19 90 GLN A O 1
ATOM 768 N N . HIS A 1 91 ? 2.012 3.212 -0.432 1.00 97.56 91 HIS A N 1
ATOM 769 C CA . HIS A 1 91 ? 2.488 2.843 0.902 1.00 97.56 91 HIS A CA 1
ATOM 770 C C . HIS A 1 91 ? 3.173 4.022 1.600 1.00 97.56 91 HIS A C 1
ATOM 772 O O . HIS A 1 91 ? 3.122 4.107 2.822 1.00 97.56 91 HIS A O 1
ATOM 778 N N . PHE A 1 92 ? 3.767 4.937 0.827 1.00 97.31 92 PHE A N 1
ATOM 779 C CA . PHE A 1 92 ? 4.418 6.158 1.306 1.00 97.31 92 PHE A CA 1
ATOM 780 C C . PHE A 1 92 ? 3.510 7.374 1.173 1.00 97.31 92 PHE A C 1
ATOM 782 O O . PHE A 1 92 ? 3.356 8.145 2.119 1.00 97.31 92 PHE A O 1
ATOM 789 N N . ARG A 1 93 ? 2.857 7.521 0.014 1.00 96.69 93 ARG A N 1
ATOM 790 C CA . ARG A 1 93 ? 1.999 8.672 -0.285 1.00 96.69 93 ARG A CA 1
ATOM 791 C C . ARG A 1 93 ? 0.852 8.811 0.714 1.00 96.69 93 ARG A C 1
ATOM 793 O O . ARG A 1 93 ? 0.608 9.920 1.172 1.00 96.69 93 ARG A O 1
ATOM 800 N N . ILE A 1 94 ? 0.168 7.720 1.077 1.00 96.94 94 ILE A N 1
ATOM 801 C CA . ILE A 1 94 ? -0.975 7.795 2.002 1.00 96.94 94 ILE A CA 1
ATOM 802 C C . ILE A 1 94 ? -0.537 8.312 3.386 1.00 96.94 94 ILE A C 1
ATOM 804 O O . ILE A 1 94 ? -1.109 9.306 3.826 1.00 96.94 94 ILE A O 1
ATOM 808 N N . PRO A 1 95 ? 0.469 7.726 4.072 1.00 96.75 95 PRO A N 1
ATOM 809 C CA . PRO A 1 95 ? 0.963 8.281 5.333 1.00 96.75 95 PRO A CA 1
ATOM 810 C C . PRO A 1 95 ? 1.421 9.737 5.247 1.00 96.75 95 PRO A C 1
ATOM 812 O O . PRO A 1 95 ? 1.083 10.510 6.137 1.00 96.75 95 PRO A O 1
ATOM 815 N N . ILE A 1 96 ? 2.148 10.114 4.189 1.00 95.56 96 ILE A N 1
ATOM 816 C CA . ILE A 1 96 ? 2.654 11.483 4.009 1.00 95.56 96 ILE A CA 1
ATOM 817 C C . ILE A 1 96 ? 1.490 12.476 3.891 1.00 95.56 96 ILE A C 1
ATOM 819 O O . ILE A 1 96 ? 1.452 13.456 4.630 1.00 95.56 96 ILE A O 1
ATOM 823 N N . MET A 1 97 ? 0.506 12.195 3.031 1.00 95.06 97 MET A N 1
ATOM 824 C CA . MET A 1 97 ? -0.658 13.071 2.831 1.00 95.06 97 MET A CA 1
ATOM 825 C C . MET A 1 97 ? -1.542 13.202 4.078 1.00 95.06 97 MET A C 1
ATOM 827 O O . MET A 1 97 ? -2.197 14.220 4.277 1.00 95.06 97 MET A O 1
ATOM 831 N N . GLU A 1 98 ? -1.576 12.176 4.926 1.00 95.25 98 GLU A N 1
ATOM 832 C CA . GLU A 1 98 ? -2.343 12.176 6.177 1.00 95.25 98 GLU A CA 1
ATOM 833 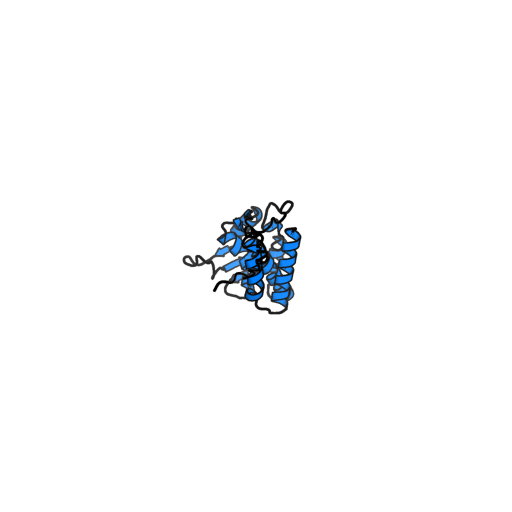C C . GLU A 1 98 ? -1.516 12.696 7.369 1.00 95.25 98 GLU A C 1
ATOM 835 O O . GLU A 1 98 ? -1.890 12.484 8.524 1.00 95.25 98 GLU A O 1
ATOM 840 N N . ASN A 1 99 ? -0.371 13.346 7.121 1.00 95.12 99 ASN A N 1
ATOM 841 C CA . ASN A 1 99 ? 0.541 13.853 8.153 1.00 95.12 99 ASN A CA 1
ATOM 842 C C . ASN A 1 99 ? 0.901 12.790 9.206 1.00 95.12 99 ASN A C 1
ATOM 844 O O . ASN A 1 99 ? 0.947 13.059 10.407 1.00 95.12 99 ASN A O 1
ATOM 848 N N . PHE A 1 100 ? 1.115 11.555 8.747 1.00 95.75 100 PHE A N 1
ATOM 849 C CA . PHE A 1 100 ? 1.469 10.393 9.563 1.00 95.75 100 PHE A CA 1
ATOM 850 C C . PHE A 1 100 ? 0.453 10.049 10.669 1.00 95.75 100 PHE A C 1
ATOM 852 O O . PHE A 1 100 ? 0.792 9.393 11.660 1.00 95.75 100 PHE A O 1
ATOM 859 N N . ASN A 1 101 ? -0.810 10.444 10.478 1.00 94.44 101 ASN A N 1
ATOM 860 C CA . ASN A 1 101 ? -1.922 10.129 11.365 1.00 94.44 101 ASN A CA 1
ATOM 861 C C . ASN A 1 101 ? -3.090 9.528 10.571 1.00 94.44 101 ASN A C 1
ATOM 863 O O . ASN A 1 101 ? -3.924 10.233 10.009 1.00 94.44 101 ASN A O 1
ATOM 867 N N . LEU A 1 102 ? -3.148 8.198 10.512 1.00 95.12 102 LEU A N 1
ATOM 868 C CA . LEU A 1 102 ? -4.068 7.490 9.629 1.00 95.12 102 LEU A CA 1
ATOM 869 C C . LEU A 1 102 ? -5.419 7.225 10.283 1.00 95.12 102 LEU A C 1
ATOM 871 O O . LEU A 1 102 ? -5.500 6.632 11.355 1.00 95.12 102 LEU A O 1
ATOM 875 N N . GLN A 1 103 ? -6.498 7.535 9.571 1.00 94.81 103 GLN A N 1
ATOM 876 C CA . GLN A 1 103 ? -7.805 6.946 9.861 1.00 94.81 103 GLN A CA 1
ATOM 877 C C . GLN A 1 103 ? -7.829 5.456 9.485 1.00 94.81 103 GLN A C 1
ATOM 879 O O . GLN A 1 103 ? -7.100 5.019 8.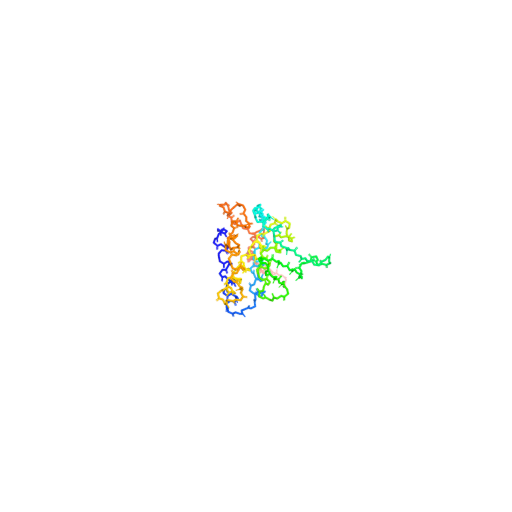590 1.00 94.81 103 GLN A O 1
ATOM 884 N N . LEU A 1 104 ? -8.714 4.671 10.111 1.00 94.44 104 LEU A N 1
ATOM 885 C CA . LEU A 1 104 ? -8.819 3.227 9.849 1.00 94.44 104 LEU A CA 1
ATOM 886 C C . LEU A 1 104 ? -8.918 2.883 8.365 1.00 94.44 104 LEU A C 1
ATOM 888 O O . LEU A 1 104 ? -8.158 2.051 7.885 1.00 94.44 104 LEU A O 1
ATOM 892 N N . PHE A 1 105 ? -9.819 3.513 7.616 1.00 96.06 105 PHE A N 1
ATOM 893 C CA . PHE A 1 105 ? -9.974 3.153 6.208 1.00 96.06 105 PHE A CA 1
ATOM 894 C C . PHE A 1 105 ? -8.725 3.481 5.370 1.00 96.06 105 PHE A C 1
ATOM 896 O O . PHE A 1 105 ? -8.491 2.807 4.375 1.00 96.06 105 PHE A O 1
ATOM 903 N N . LYS A 1 106 ? -7.911 4.473 5.765 1.00 97.50 106 LYS A N 1
ATOM 904 C CA . LYS A 1 106 ? -6.636 4.796 5.103 1.00 97.50 106 LYS A CA 1
ATOM 905 C C . LYS A 1 106 ? -5.577 3.744 5.409 1.00 97.50 106 LYS A C 1
ATOM 907 O O . LYS A 1 106 ? -4.884 3.301 4.501 1.00 97.50 106 LYS A O 1
ATOM 912 N N . LEU A 1 107 ? -5.518 3.278 6.656 1.00 97.12 107 LEU A N 1
ATOM 913 C CA . LEU A 1 107 ? -4.690 2.135 7.037 1.00 97.12 107 LEU A CA 1
ATOM 914 C C . LEU A 1 107 ? -5.077 0.885 6.225 1.00 97.12 107 LEU A C 1
ATOM 916 O O . LEU A 1 107 ? -4.220 0.224 5.653 1.00 97.12 107 LEU A O 1
ATOM 920 N N . LEU A 1 108 ? -6.373 0.603 6.085 1.00 97.88 108 LEU A N 1
ATOM 921 C CA . LEU A 1 108 ? -6.850 -0.513 5.261 1.00 97.88 108 LEU A CA 1
ATOM 922 C C . LEU A 1 108 ? -6.623 -0.289 3.761 1.00 97.88 108 LEU A C 1
ATOM 924 O O . LEU A 1 108 ? -6.417 -1.249 3.030 1.00 97.88 108 LEU A O 1
ATOM 928 N N . GLN A 1 109 ? -6.603 0.958 3.289 1.00 98.38 109 GLN A N 1
ATOM 929 C CA . GLN A 1 109 ? -6.225 1.256 1.908 1.00 98.38 109 GLN A CA 1
ATOM 930 C C . GLN A 1 109 ? -4.770 0.854 1.639 1.00 98.38 109 GLN A C 1
ATOM 932 O O . GLN A 1 109 ? -4.476 0.300 0.585 1.00 98.38 109 GLN A O 1
ATOM 937 N N . ILE A 1 110 ? -3.866 1.078 2.601 1.00 98.50 110 ILE A N 1
ATOM 938 C CA . ILE A 1 110 ? -2.482 0.589 2.520 1.00 98.50 110 ILE A CA 1
ATOM 939 C C . ILE A 1 110 ? -2.468 -0.945 2.480 1.00 98.50 110 ILE A C 1
ATOM 941 O O . ILE A 1 110 ? -1.822 -1.507 1.604 1.00 98.50 110 ILE A O 1
ATOM 945 N N . ALA A 1 111 ? -3.234 -1.622 3.345 1.00 98.56 111 ALA A N 1
ATOM 946 C CA . ALA A 1 111 ? -3.380 -3.084 3.318 1.00 98.56 111 ALA A CA 1
ATOM 947 C C . ALA A 1 111 ? -3.831 -3.602 1.940 1.00 98.56 111 ALA A C 1
ATOM 949 O O . ALA A 1 111 ? -3.277 -4.558 1.404 1.00 98.56 111 ALA A O 1
ATOM 950 N N . TYR A 1 112 ? -4.799 -2.932 1.324 1.00 98.75 112 TYR A N 1
ATOM 951 C CA . TYR A 1 112 ? -5.298 -3.302 0.006 1.00 98.75 112 TYR A CA 1
ATOM 952 C C . TYR A 1 112 ? -4.210 -3.164 -1.073 1.00 98.75 112 TYR A C 1
ATOM 954 O O . TYR A 1 112 ? -3.963 -4.105 -1.829 1.00 98.75 112 TYR A O 1
ATOM 962 N N . ASN A 1 113 ? -3.486 -2.039 -1.079 1.00 98.62 113 ASN A N 1
ATOM 963 C CA . ASN A 1 113 ? -2.365 -1.805 -1.995 1.00 98.62 113 ASN A CA 1
ATOM 964 C C . ASN A 1 113 ? -1.194 -2.780 -1.765 1.00 98.62 113 ASN A C 1
ATOM 966 O O . ASN A 1 113 ? -0.538 -3.181 -2.727 1.00 98.62 113 ASN A O 1
ATOM 970 N N . ILE A 1 114 ? -0.962 -3.223 -0.521 1.00 98.69 114 ILE A N 1
ATOM 971 C CA . ILE A 1 114 ? 0.004 -4.285 -0.198 1.00 98.69 114 ILE A CA 1
ATOM 972 C C . ILE A 1 114 ? -0.365 -5.571 -0.933 1.00 98.69 114 ILE A C 1
ATOM 974 O O . ILE A 1 114 ? 0.498 -6.184 -1.560 1.00 98.69 114 ILE A O 1
ATOM 978 N N . GLY A 1 115 ? -1.637 -5.971 -0.889 1.00 98.69 115 GLY A N 1
ATOM 979 C CA . GLY A 1 115 ? -2.126 -7.130 -1.633 1.00 98.69 115 GLY A CA 1
ATOM 980 C C . GLY A 1 115 ? -1.862 -7.009 -3.133 1.00 98.69 115 GLY A C 1
ATOM 981 O O . GLY A 1 115 ? -1.307 -7.920 -3.747 1.00 98.69 115 GLY A O 1
ATOM 982 N N . GLN A 1 116 ? -2.190 -5.854 -3.714 1.00 98.50 116 GLN A N 1
ATOM 983 C CA . GLN A 1 116 ? -1.980 -5.595 -5.140 1.00 98.50 116 GLN A CA 1
ATOM 984 C C . GLN A 1 116 ? -0.488 -5.628 -5.515 1.00 98.50 116 GLN A C 1
ATOM 986 O O . GLN A 1 116 ? -0.115 -6.282 -6.488 1.00 98.50 116 GLN A O 1
ATOM 991 N N . SER A 1 117 ? 0.376 -5.022 -4.698 1.00 98.19 117 SER A N 1
ATOM 992 C CA . SER A 1 117 ? 1.833 -5.063 -4.881 1.00 98.19 117 SER A CA 1
ATOM 993 C C . SER A 1 117 ? 2.377 -6.494 -4.799 1.00 98.19 117 SER A C 1
ATOM 995 O O . SER A 1 117 ? 3.185 -6.891 -5.634 1.00 98.19 117 SER A O 1
ATOM 997 N N . LYS A 1 118 ? 1.881 -7.316 -3.860 1.00 98.38 118 LYS A N 1
ATOM 998 C CA . LYS A 1 118 ? 2.268 -8.735 -3.738 1.00 98.38 118 LYS A CA 1
ATOM 999 C C . LYS A 1 118 ? 1.949 -9.541 -4.996 1.00 98.38 118 LYS A C 1
ATOM 1001 O O . LYS A 1 118 ? 2.799 -10.300 -5.454 1.00 98.38 118 LYS A O 1
ATOM 1006 N N . ALA A 1 119 ? 0.771 -9.344 -5.588 1.00 98.38 119 ALA A N 1
ATOM 1007 C CA . ALA A 1 119 ? 0.425 -10.001 -6.849 1.00 98.38 119 ALA A CA 1
ATOM 1008 C C . ALA A 1 119 ? 1.391 -9.594 -7.977 1.00 98.38 119 ALA A C 1
ATOM 1010 O O . ALA A 1 119 ? 1.830 -10.433 -8.758 1.00 98.38 119 ALA A O 1
ATOM 1011 N N . LEU A 1 120 ? 1.782 -8.319 -8.033 1.00 97.88 120 LEU A N 1
ATOM 1012 C CA . LEU A 1 120 ? 2.751 -7.825 -9.013 1.00 97.88 120 LEU A CA 1
ATOM 1013 C C . LEU A 1 120 ? 4.175 -8.356 -8.781 1.00 97.88 120 LEU A C 1
ATOM 1015 O O . LEU A 1 120 ? 4.886 -8.606 -9.757 1.00 97.88 120 LEU A O 1
ATOM 1019 N N . PHE A 1 121 ? 4.588 -8.579 -7.528 1.00 97.81 121 PHE A N 1
ATOM 1020 C CA . PHE A 1 121 ? 5.854 -9.256 -7.217 1.00 97.81 121 PHE A CA 1
ATOM 1021 C C . PHE A 1 121 ? 5.873 -10.681 -7.779 1.00 97.81 121 PHE A C 1
ATOM 1023 O O . PHE A 1 121 ? 6.827 -11.057 -8.457 1.00 97.81 121 PHE A O 1
ATOM 1030 N N . GLU A 1 122 ? 4.800 -11.453 -7.584 1.00 97.31 122 GLU A N 1
ATOM 1031 C CA . GLU A 1 122 ? 4.685 -12.810 -8.143 1.00 97.31 122 GLU A CA 1
ATOM 1032 C C . GLU A 1 122 ? 4.669 -12.816 -9.677 1.00 97.31 122 GLU A C 1
ATOM 1034 O O . GLU A 1 122 ? 5.254 -13.695 -10.311 1.00 97.31 122 GLU A O 1
ATOM 1039 N N . MET A 1 123 ? 4.061 -11.794 -10.284 1.00 96.75 123 MET A N 1
ATOM 1040 C CA . MET A 1 123 ? 4.066 -11.574 -11.733 1.00 96.75 123 MET A CA 1
ATOM 1041 C C . MET A 1 123 ? 5.398 -11.012 -12.264 1.00 96.75 123 MET A C 1
ATOM 1043 O O . MET A 1 123 ? 5.493 -10.731 -13.460 1.00 96.75 123 MET A O 1
ATOM 1047 N N . LYS A 1 124 ? 6.414 -10.837 -11.404 1.00 96.06 124 LYS A N 1
ATOM 1048 C CA . LYS A 1 124 ? 7.744 -10.294 -11.737 1.00 96.06 124 LYS A CA 1
ATOM 1049 C C . LYS A 1 124 ? 7.689 -8.918 -12.411 1.00 96.06 124 LYS A C 1
ATOM 1051 O O . LYS A 1 124 ? 8.458 -8.629 -13.324 1.00 96.06 124 LYS A O 1
ATOM 1056 N N . LYS A 1 125 ? 6.750 -8.072 -11.977 1.00 96.25 125 LYS A N 1
ATOM 1057 C CA . LYS A 1 125 ? 6.576 -6.701 -12.489 1.00 96.25 125 LYS A CA 1
ATOM 1058 C C . LYS A 1 125 ? 7.519 -5.688 -11.847 1.00 96.25 125 LYS A C 1
ATOM 1060 O O . LYS A 1 125 ? 7.722 -4.620 -12.407 1.00 96.25 125 LYS A O 1
ATOM 1065 N N . TYR A 1 126 ? 8.111 -6.041 -10.711 1.00 94.62 126 TYR A N 1
ATOM 1066 C CA . TYR A 1 126 ? 9.147 -5.260 -10.047 1.00 94.62 126 TYR A CA 1
ATOM 1067 C C . TYR A 1 126 ? 10.492 -5.974 -10.146 1.00 94.62 126 TYR A C 1
ATOM 1069 O O . TYR A 1 126 ? 10.548 -7.206 -10.180 1.00 94.62 126 TYR A O 1
ATOM 1077 N N . ASN A 1 127 ? 11.574 -5.197 -10.167 1.00 94.19 127 ASN A N 1
ATOM 1078 C CA . ASN A 1 127 ? 12.919 -5.747 -10.053 1.00 94.19 127 ASN A CA 1
ATOM 1079 C C . ASN A 1 127 ? 13.193 -6.253 -8.621 1.00 94.19 127 ASN A C 1
ATOM 1081 O O . ASN A 1 127 ? 12.465 -5.936 -7.675 1.00 94.19 127 ASN A O 1
ATOM 1085 N N . GLN A 1 128 ? 14.252 -7.051 -8.473 1.00 95.12 128 GLN A N 1
ATOM 1086 C CA . GLN A 1 128 ? 14.581 -7.678 -7.194 1.00 95.12 128 GLN A CA 1
ATOM 1087 C C . GLN A 1 128 ? 14.974 -6.650 -6.123 1.00 95.12 128 GLN A C 1
ATOM 1089 O O . GLN A 1 128 ? 14.574 -6.810 -4.976 1.00 95.12 128 GLN A O 1
ATOM 1094 N N . ASP A 1 129 ? 15.652 -5.558 -6.487 1.00 95.38 129 ASP A N 1
ATOM 1095 C CA . ASP A 1 129 ? 16.082 -4.527 -5.532 1.00 95.38 129 ASP A CA 1
ATOM 1096 C C . ASP A 1 129 ? 14.902 -3.837 -4.835 1.00 95.38 129 ASP A C 1
ATOM 1098 O O . ASP A 1 129 ? 14.961 -3.552 -3.635 1.00 95.38 129 ASP A O 1
ATOM 1102 N N . ILE A 1 130 ? 13.810 -3.590 -5.569 1.00 96.62 130 ILE A N 1
ATOM 1103 C CA . ILE A 1 130 ? 12.563 -3.061 -5.008 1.00 96.62 130 ILE A CA 1
ATOM 1104 C C . ILE A 1 130 ? 11.927 -4.077 -4.054 1.00 96.62 130 ILE A C 1
ATOM 1106 O O . ILE A 1 130 ? 11.489 -3.703 -2.963 1.00 96.62 130 ILE A O 1
ATOM 1110 N N . ILE A 1 131 ? 11.887 -5.355 -4.439 1.00 97.25 131 ILE A N 1
ATOM 1111 C CA . ILE A 1 131 ? 11.322 -6.430 -3.611 1.00 97.25 131 ILE A CA 1
ATOM 1112 C C . ILE A 1 131 ? 12.145 -6.603 -2.325 1.00 97.25 131 ILE A C 1
ATOM 1114 O O . ILE A 1 131 ?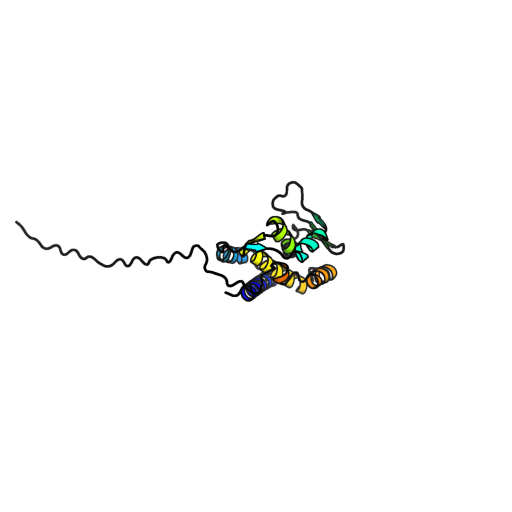 11.584 -6.694 -1.232 1.00 97.25 131 ILE A O 1
ATOM 1118 N N . ASP A 1 132 ? 13.469 -6.579 -2.421 1.00 97.25 132 ASP A N 1
ATOM 1119 C CA . ASP A 1 132 ? 14.366 -6.724 -1.278 1.00 97.25 132 ASP A CA 1
ATOM 1120 C C . ASP A 1 132 ? 14.244 -5.534 -0.328 1.00 97.25 132 ASP A C 1
ATOM 1122 O O . ASP A 1 132 ? 14.107 -5.717 0.885 1.00 97.25 132 ASP A O 1
ATOM 1126 N N . PHE A 1 133 ? 14.200 -4.310 -0.864 1.00 96.88 133 PHE A N 1
ATOM 1127 C CA . PHE A 1 133 ? 13.908 -3.116 -0.075 1.00 96.88 133 PHE A CA 1
ATOM 1128 C C . PHE A 1 133 ? 12.557 -3.232 0.643 1.00 96.88 133 PHE A C 1
ATOM 1130 O O . PHE A 1 133 ? 12.452 -2.922 1.834 1.00 96.88 133 PHE A O 1
ATOM 1137 N N . TYR A 1 134 ? 11.530 -3.706 -0.061 1.00 97.62 134 TYR A N 1
ATOM 1138 C CA . TYR A 1 134 ? 10.185 -3.878 0.473 1.00 97.62 134 TYR A CA 1
ATOM 1139 C C . TYR A 1 134 ? 10.154 -4.844 1.665 1.00 97.62 134 TYR A C 1
ATOM 1141 O O . TYR A 1 134 ? 9.600 -4.526 2.724 1.00 97.62 134 TYR A O 1
ATOM 1149 N N . MET A 1 135 ? 10.788 -6.008 1.511 1.00 97.50 135 MET A N 1
ATOM 1150 C CA . MET A 1 135 ? 10.824 -7.055 2.532 1.00 97.50 135 MET A CA 1
ATOM 1151 C C . MET A 1 135 ? 11.716 -6.666 3.714 1.00 97.50 135 MET A C 1
ATOM 1153 O O . MET A 1 135 ? 11.314 -6.844 4.867 1.00 97.50 135 MET A O 1
ATOM 1157 N N . LYS A 1 136 ? 12.882 -6.060 3.453 1.00 97.31 136 LYS A N 1
ATOM 1158 C CA . LYS A 1 136 ? 13.804 -5.550 4.482 1.00 97.31 136 LYS A CA 1
ATOM 1159 C C . LYS A 1 136 ? 13.115 -4.553 5.413 1.00 97.31 136 LYS A C 1
ATOM 1161 O O . LYS A 1 136 ? 13.263 -4.645 6.631 1.00 97.31 136 LYS A O 1
ATOM 1166 N N . ASN A 1 137 ? 12.327 -3.641 4.846 1.00 97.12 137 ASN A N 1
ATOM 1167 C CA . ASN A 1 137 ? 11.598 -2.613 5.591 1.00 97.12 137 ASN A CA 1
ATOM 1168 C C . ASN A 1 137 ? 10.225 -3.074 6.101 1.00 97.12 137 ASN A C 1
ATOM 1170 O O . ASN A 1 137 ? 9.499 -2.285 6.704 1.00 97.12 137 ASN A O 1
ATOM 1174 N N . LYS A 1 138 ? 9.865 -4.350 5.891 1.00 97.19 138 LYS A N 1
ATOM 1175 C CA . LYS A 1 138 ? 8.614 -4.954 6.375 1.00 97.19 138 LYS A CA 1
ATOM 1176 C C . LYS A 1 138 ? 7.379 -4.151 5.951 1.00 97.19 138 LYS A C 1
ATOM 1178 O O . LYS A 1 138 ? 6.433 -3.999 6.727 1.00 97.19 138 LYS A O 1
ATOM 1183 N N . LEU A 1 139 ? 7.372 -3.631 4.723 1.00 97.31 139 LEU A N 1
ATOM 1184 C CA . LEU A 1 139 ? 6.295 -2.775 4.209 1.00 97.31 139 LEU A CA 1
ATOM 1185 C C . LEU A 1 139 ? 4.959 -3.519 4.016 1.00 97.31 139 LEU A C 1
ATOM 1187 O O . LEU A 1 139 ? 3.955 -2.897 3.688 1.00 97.31 139 LEU A O 1
ATOM 1191 N N . ASP A 1 140 ? 4.911 -4.837 4.229 1.00 97.56 140 ASP A N 1
ATOM 1192 C CA . ASP A 1 140 ? 3.669 -5.617 4.259 1.00 97.56 140 ASP A CA 1
ATOM 1193 C C . ASP A 1 140 ? 3.082 -5.806 5.665 1.00 97.56 140 ASP A C 1
ATOM 1195 O O . ASP A 1 140 ? 2.006 -6.396 5.820 1.00 97.56 140 ASP A O 1
ATOM 1199 N N . LYS A 1 141 ? 3.785 -5.361 6.711 1.00 96.50 141 LYS A N 1
ATOM 1200 C CA . LYS A 1 141 ? 3.399 -5.621 8.099 1.00 96.50 141 LYS A CA 1
ATOM 1201 C C . LYS A 1 141 ? 2.656 -4.439 8.700 1.00 96.50 141 LYS A C 1
ATOM 1203 O O . LYS A 1 141 ? 3.102 -3.300 8.628 1.00 96.50 141 LYS A O 1
ATOM 1208 N N . LEU A 1 142 ? 1.573 -4.736 9.415 1.00 95.38 142 LEU A N 1
ATOM 1209 C CA . LEU A 1 142 ? 0.788 -3.740 10.148 1.00 95.38 142 LEU A CA 1
ATOM 1210 C C . LEU A 1 142 ? 1.645 -2.917 11.131 1.00 95.38 142 LEU A C 1
ATOM 1212 O O . LEU A 1 142 ? 1.463 -1.709 11.238 1.00 95.38 142 LEU A O 1
ATOM 1216 N N . ILE A 1 143 ? 2.617 -3.550 11.801 1.00 93.81 143 ILE A N 1
ATOM 1217 C CA . ILE A 1 143 ? 3.513 -2.901 12.783 1.00 93.81 143 ILE A CA 1
ATOM 1218 C C . ILE A 1 143 ? 4.351 -1.753 12.194 1.00 93.81 143 ILE A C 1
ATOM 1220 O O . ILE A 1 143 ? 4.785 -0.859 12.921 1.00 93.81 143 ILE A O 1
ATOM 1224 N N . THR A 1 144 ? 4.557 -1.755 10.878 1.00 95.31 144 THR A N 1
ATOM 1225 C CA . THR A 1 144 ? 5.243 -0.680 10.154 1.00 95.31 144 THR A CA 1
ATOM 1226 C C . THR A 1 144 ? 4.405 0.598 10.148 1.00 95.31 144 THR A C 1
ATOM 1228 O O . THR A 1 144 ? 4.936 1.700 10.258 1.00 95.31 144 THR A O 1
ATOM 1231 N N . TYR A 1 145 ? 3.079 0.456 10.105 1.00 94.81 145 TYR A N 1
ATOM 1232 C CA . TYR A 1 145 ? 2.134 1.562 9.950 1.00 94.81 145 TYR A CA 1
ATOM 1233 C C . TYR A 1 145 ? 1.401 1.936 11.240 1.00 94.81 145 TYR A C 1
ATOM 1235 O O . TYR A 1 145 ? 0.659 2.912 11.262 1.00 94.81 145 TYR A O 1
ATOM 1243 N N . THR A 1 146 ? 1.571 1.194 12.333 1.00 90.69 146 THR A N 1
ATOM 1244 C CA . THR A 1 146 ? 0.972 1.577 13.613 1.00 90.69 146 THR A CA 1
ATOM 1245 C C . THR A 1 146 ? 1.743 1.036 14.808 1.00 90.69 146 THR A C 1
ATOM 1247 O O . THR A 1 146 ? 2.224 -0.094 14.802 1.00 90.69 146 THR A O 1
ATOM 1250 N N . GLN A 1 147 ? 1.825 1.852 15.858 1.00 81.25 147 GLN A N 1
ATOM 1251 C CA . GLN A 1 147 ? 2.512 1.519 17.107 1.00 81.25 147 GLN A CA 1
ATOM 1252 C C . GLN A 1 147 ? 1.689 0.577 18.014 1.00 81.25 147 GLN A C 1
ATOM 1254 O O . GLN A 1 147 ? 2.258 -0.183 18.791 1.00 81.25 147 GLN A O 1
ATOM 1259 N N . ASN A 1 148 ? 0.355 0.556 17.879 1.00 68.81 148 ASN A N 1
ATOM 1260 C CA . ASN A 1 148 ? -0.556 -0.009 18.891 1.00 68.81 148 ASN A CA 1
ATOM 1261 C C . ASN A 1 148 ? -1.244 -1.320 18.467 1.00 68.81 148 ASN A C 1
ATOM 1263 O O . ASN A 1 148 ? -2.417 -1.540 18.759 1.00 68.81 148 ASN A O 1
ATOM 1267 N N . VAL A 1 149 ? -0.531 -2.218 17.782 1.00 66.88 149 VAL A N 1
ATOM 1268 C CA . VAL A 1 149 ? -1.113 -3.426 17.151 1.00 66.88 149 VAL A CA 1
ATOM 1269 C C . VAL A 1 149 ? -1.857 -4.356 18.128 1.00 66.88 149 VAL A C 1
ATOM 1271 O O . VAL A 1 149 ? -2.809 -5.029 17.734 1.00 66.88 149 VAL A O 1
ATOM 1274 N N . LYS A 1 150 ? -1.445 -4.409 19.402 1.00 60.00 150 LYS A N 1
ATOM 1275 C CA . LYS A 1 150 ? -1.922 -5.412 20.373 1.00 60.00 150 LYS A CA 1
ATOM 1276 C C . LYS A 1 150 ? -3.262 -5.085 21.048 1.00 60.00 150 LYS A C 1
ATOM 1278 O O . LYS A 1 150 ? -3.836 -5.969 21.674 1.00 60.00 150 LYS A O 1
ATOM 1283 N N . GLU A 1 151 ? -3.792 -3.868 20.908 1.00 58.97 151 GLU A N 1
ATOM 1284 C CA . GLU A 1 151 ? -4.920 -3.398 21.740 1.00 58.97 151 GLU A CA 1
ATOM 1285 C C . GLU A 1 151 ? -6.165 -2.959 20.951 1.00 58.97 151 GLU A C 1
ATOM 1287 O O . GLU A 1 151 ? -7.185 -2.579 21.529 1.00 58.97 151 GLU A O 1
ATOM 1292 N N . ILE A 1 152 ? -6.142 -3.048 19.619 1.00 65.94 152 ILE A N 1
ATOM 1293 C CA . ILE A 1 152 ? -7.213 -2.483 18.791 1.00 65.94 152 ILE A CA 1
ATOM 1294 C C . ILE A 1 152 ? -8.357 -3.491 18.633 1.00 65.94 152 ILE A C 1
ATOM 1296 O O . ILE A 1 152 ? -8.413 -4.285 17.690 1.00 65.94 152 ILE A O 1
ATOM 1300 N N . LYS A 1 153 ? -9.330 -3.428 19.545 1.00 69.50 153 LYS A N 1
ATOM 1301 C CA . LYS A 1 153 ? -10.659 -4.009 19.318 1.00 69.50 153 LYS A CA 1
ATOM 1302 C C . LYS A 1 153 ? -11.526 -2.985 18.597 1.00 69.50 153 LYS A C 1
ATOM 1304 O O . LYS A 1 153 ? -11.896 -1.967 19.171 1.00 69.50 153 LYS A O 1
ATOM 1309 N N . LEU A 1 154 ? -11.898 -3.285 17.353 1.00 69.12 154 LEU A N 1
ATOM 1310 C CA . LEU A 1 154 ? -12.787 -2.421 16.574 1.00 69.12 154 LEU A CA 1
ATOM 1311 C C . LEU A 1 154 ? -14.148 -2.272 17.276 1.00 69.12 154 LEU A C 1
ATOM 1313 O O . LEU A 1 154 ? -14.891 -3.254 17.400 1.00 69.12 154 LEU A O 1
ATOM 1317 N N . SER A 1 155 ? -14.454 -1.053 17.728 1.00 68.06 155 SER A N 1
ATOM 1318 C CA . SER A 1 155 ? -15.760 -0.647 18.255 1.00 68.06 155 SER A CA 1
ATOM 1319 C C . SER A 1 155 ? -16.786 -0.519 17.117 1.00 68.06 155 SER A C 1
ATOM 1321 O O . SER A 1 155 ? -16.443 -0.585 15.939 1.00 68.06 155 SER A O 1
ATOM 1323 N N . ARG A 1 156 ? -18.085 -0.427 17.431 1.00 67.81 156 ARG A N 1
ATOM 1324 C CA . ARG A 1 156 ? -19.125 -0.290 16.392 1.00 67.81 156 ARG A CA 1
ATOM 1325 C C . ARG A 1 156 ? -19.032 1.088 15.713 1.00 67.81 156 ARG A C 1
ATOM 1327 O O . ARG A 1 156 ? -18.716 2.056 16.398 1.00 67.81 156 ARG A O 1
ATOM 1334 N N . PRO A 1 157 ? -19.370 1.201 14.415 1.00 70.81 157 PRO A N 1
ATOM 1335 C CA . PRO A 1 157 ? -19.380 2.488 13.723 1.00 70.81 157 PRO A CA 1
ATOM 1336 C C . PRO A 1 157 ? -20.369 3.461 14.385 1.00 70.81 157 PRO A C 1
ATOM 1338 O O . PRO A 1 157 ? -21.461 3.057 14.799 1.00 70.81 157 PRO A O 1
ATOM 1341 N N . LEU A 1 158 ? -20.011 4.750 14.436 1.00 60.38 158 LEU A N 1
ATOM 1342 C CA . LEU A 1 158 ? -20.758 5.805 15.147 1.00 60.38 158 LEU A CA 1
ATOM 1343 C C . LEU A 1 158 ? -22.223 5.950 14.690 1.00 60.38 158 LEU A C 1
ATOM 1345 O O . LEU A 1 158 ? -23.091 6.348 15.464 1.00 60.38 158 LEU A O 1
ATOM 1349 N N . ASN A 1 159 ? -22.528 5.553 13.451 1.00 59.06 159 ASN A N 1
ATOM 1350 C CA . ASN A 1 159 ? -23.859 5.664 12.851 1.00 59.06 159 ASN A CA 1
ATOM 1351 C C . ASN A 1 159 ? -24.770 4.444 13.066 1.00 59.06 159 ASN A C 1
ATOM 1353 O O . ASN A 1 159 ? -25.835 4.365 12.454 1.00 59.06 159 ASN A O 1
ATOM 1357 N N . TYR A 1 160 ? -24.426 3.507 13.959 1.00 49.22 160 TYR A N 1
ATOM 1358 C CA . TYR A 1 160 ? -25.324 2.406 14.334 1.00 49.22 160 TYR A CA 1
ATOM 1359 C C . TYR A 1 160 ? -26.464 2.887 15.260 1.00 49.22 160 TYR A C 1
ATOM 1361 O O . TYR A 1 160 ? -26.682 2.367 16.356 1.00 49.22 160 TYR A O 1
ATOM 1369 N N . LYS A 1 161 ? -27.238 3.896 14.839 1.00 45.97 161 LYS A N 1
ATOM 1370 C CA . LYS A 1 161 ? -28.551 4.157 15.436 1.00 45.97 161 LYS A CA 1
ATOM 1371 C C . LYS A 1 161 ? -29.467 3.024 14.986 1.00 45.97 161 LYS A C 1
ATOM 1373 O O . LYS A 1 161 ? -29.854 2.963 13.823 1.00 45.97 161 LYS A O 1
ATOM 1378 N N . LYS A 1 162 ? -29.789 2.107 15.911 1.00 46.56 162 LYS A N 1
ATOM 1379 C CA . LYS A 1 162 ? -30.818 1.070 15.734 1.00 46.56 162 LYS A CA 1
ATOM 1380 C C . LYS A 1 162 ? -32.021 1.701 15.036 1.00 46.56 162 LYS A C 1
ATOM 1382 O O . LYS A 1 162 ? -32.668 2.574 15.618 1.00 46.56 162 LYS A O 1
ATOM 1387 N N . SER A 1 163 ? -32.337 1.243 13.828 1.00 43.78 163 SER A N 1
ATOM 1388 C CA . SER A 1 163 ? -33.637 1.492 13.225 1.00 43.78 163 SER A CA 1
ATOM 1389 C C . SER A 1 163 ? -34.684 0.964 14.206 1.00 43.78 163 SER A C 1
ATOM 1391 O O . SER A 1 163 ? -34.882 -0.241 14.375 1.00 43.78 163 SER A O 1
ATOM 1393 N N . LYS A 1 164 ? -35.312 1.871 14.961 1.00 45.22 164 LYS A N 1
ATOM 1394 C CA . LYS A 1 164 ? -36.490 1.534 15.750 1.00 45.22 164 LYS A CA 1
ATOM 1395 C C . LYS A 1 164 ? -37.536 1.095 14.733 1.00 45.22 164 LYS A C 1
ATOM 1397 O O . LYS A 1 164 ? -38.121 1.932 14.056 1.00 45.22 164 LYS A O 1
ATOM 1402 N N . LYS A 1 165 ? -37.739 -0.222 14.611 1.00 46.28 165 LYS A N 1
ATOM 1403 C CA . LYS A 1 165 ? -38.918 -0.812 13.975 1.00 46.28 165 LYS A CA 1
ATOM 1404 C C . LYS A 1 165 ? -40.142 -0.157 14.611 1.00 46.28 165 LYS A C 1
ATOM 1406 O O . LYS A 1 165 ? -40.535 -0.516 15.721 1.00 46.28 165 LYS A O 1
ATOM 1411 N N . THR A 1 166 ? -40.737 0.808 13.925 1.00 44.22 166 THR A N 1
ATOM 1412 C CA . THR A 1 166 ? -42.075 1.303 14.221 1.00 44.22 166 THR A CA 1
ATOM 1413 C C . THR A 1 166 ? -43.039 0.153 13.954 1.00 44.22 166 THR A C 1
ATOM 1415 O O . THR A 1 166 ? -43.484 -0.075 12.832 1.00 44.22 166 THR A O 1
ATOM 1418 N N . LYS A 1 167 ? -43.346 -0.620 15.002 1.00 46.31 167 LYS A N 1
ATOM 1419 C CA . LYS A 1 167 ? -44.536 -1.471 15.041 1.00 46.31 167 LYS A CA 1
ATOM 1420 C C . LYS A 1 167 ? -45.749 -0.544 14.891 1.00 46.31 167 LYS A C 1
ATOM 1422 O O . LYS A 1 167 ? -46.206 0.027 15.875 1.00 46.31 167 LYS A O 1
ATOM 1427 N N . LYS A 1 168 ? -46.268 -0.381 13.671 1.00 46.88 168 LYS A N 1
ATOM 1428 C CA . LYS A 1 168 ? -47.637 0.109 13.455 1.00 46.88 168 LYS A CA 1
ATOM 1429 C C . LYS A 1 168 ? -48.591 -0.972 13.967 1.00 46.88 168 LYS A C 1
ATOM 1431 O O . LYS A 1 168 ? -48.920 -1.914 13.252 1.00 46.88 168 LYS A O 1
ATOM 1436 N N . SER A 1 169 ? -48.977 -0.871 15.236 1.00 46.41 169 SER A N 1
ATOM 1437 C CA . SER A 1 169 ? -50.113 -1.597 15.792 1.00 46.41 169 SER A CA 1
ATOM 1438 C C . SER A 1 169 ? -51.419 -0.885 15.422 1.00 46.41 169 SER A C 1
ATOM 1440 O O . SER A 1 169 ? -51.509 0.339 15.344 1.00 46.41 169 SER A O 1
ATOM 1442 N N . LYS A 1 170 ? -52.418 -1.716 15.132 1.00 53.78 170 LYS A N 1
ATOM 1443 C CA . LYS A 1 170 ? -53.775 -1.419 14.668 1.00 53.78 170 LYS A CA 1
ATOM 1444 C C . LYS A 1 170 ? -54.519 -0.408 15.555 1.00 53.78 170 LYS A C 1
ATOM 1446 O O . LYS A 1 170 ? -54.481 -0.518 16.777 1.00 53.78 170 LYS A O 1
ATOM 1451 N N . LYS A 1 171 ? -55.367 0.427 14.941 1.00 46.47 171 LYS A N 1
ATOM 1452 C CA . LYS A 1 171 ? -56.630 0.858 15.565 1.00 46.47 171 LYS A CA 1
ATOM 1453 C C . LYS A 1 171 ? -57.767 0.847 14.542 1.00 46.47 171 LYS A C 1
ATOM 1455 O O . LYS A 1 171 ? -57.917 1.741 13.719 1.00 46.47 171 LYS A O 1
ATOM 1460 N N . SER A 1 172 ? -58.548 -0.224 14.624 1.00 53.03 172 SER A N 1
ATOM 1461 C CA . SER A 1 172 ? -59.881 -0.396 14.056 1.00 53.03 172 SER A CA 1
ATOM 1462 C C . SER A 1 172 ? -60.831 0.701 14.548 1.00 53.03 172 SER A C 1
ATOM 1464 O O . SER A 1 172 ? -61.029 0.833 15.758 1.00 53.03 172 SER A O 1
ATOM 1466 N N . ARG A 1 173 ? -61.472 1.438 13.638 1.00 50.28 173 ARG A N 1
ATOM 1467 C CA . ARG A 1 173 ? -62.669 2.233 13.946 1.00 50.28 173 ARG A CA 1
ATOM 1468 C C . ARG A 1 173 ? -63.905 1.439 13.525 1.00 50.28 173 ARG A C 1
ATOM 1470 O O . ARG A 1 173 ? -64.181 1.294 12.343 1.00 50.28 173 ARG A O 1
ATOM 1477 N N . LYS A 1 174 ? -64.629 0.921 14.523 1.00 52.59 174 LYS A N 1
ATOM 1478 C CA . LYS A 1 174 ? -66.042 0.541 14.407 1.00 52.59 174 LYS A CA 1
ATOM 1479 C C . LYS A 1 174 ? -66.861 1.832 14.293 1.00 52.59 174 LYS A C 1
ATOM 1481 O O . LYS A 1 174 ? -66.865 2.615 15.240 1.00 52.59 174 LYS A O 1
ATOM 1486 N N . SER A 1 175 ? -67.568 2.033 13.186 1.00 45.91 175 SER A N 1
ATOM 1487 C CA . SER A 1 175 ? -68.678 2.983 13.088 1.00 45.91 175 SER A CA 1
ATOM 1488 C C . SER A 1 175 ? -69.992 2.232 13.320 1.00 45.91 175 SER A C 1
ATOM 1490 O O . SER A 1 175 ? -70.511 1.533 12.458 1.00 45.91 175 SER A O 1
ATOM 1492 N N . LYS A 1 176 ? -70.528 2.368 14.531 1.00 51.25 176 LYS A N 1
ATOM 1493 C CA . LYS A 1 176 ? -71.957 2.212 14.812 1.00 51.25 176 LYS A CA 1
ATOM 1494 C C . LYS A 1 176 ? -72.393 3.495 15.503 1.00 51.25 176 LYS A C 1
ATOM 1496 O O . LYS A 1 176 ? -71.963 3.722 16.632 1.00 51.25 176 LYS A O 1
ATOM 1501 N N . LYS A 1 177 ? -73.238 4.294 14.852 1.00 52.28 177 LYS A N 1
ATOM 1502 C CA . LYS A 1 177 ? -74.396 4.930 15.493 1.00 52.28 177 LYS A CA 1
ATOM 1503 C C . LYS A 1 177 ? -75.314 5.587 14.458 1.00 52.28 177 LYS A C 1
ATOM 1505 O O . LYS A 1 177 ? -74.894 6.394 13.644 1.00 52.28 177 LYS A O 1
ATOM 1510 N N . SER A 1 178 ? -76.552 5.140 14.563 1.00 52.25 178 SER A N 1
ATOM 1511 C CA . SER A 1 178 ? -77.833 5.543 13.993 1.00 52.25 178 SER A CA 1
ATOM 1512 C C . SER A 1 178 ? -78.318 6.936 14.414 1.00 52.25 178 SER A C 1
ATOM 1514 O O . SER A 1 178 ? -78.017 7.345 15.540 1.00 52.25 178 SER A O 1
ATOM 1516 N N . ARG A 1 179 ? -79.154 7.541 13.549 1.00 52.06 179 ARG A N 1
ATOM 1517 C CA . ARG A 1 179 ? -80.267 8.519 13.732 1.00 52.06 179 ARG A CA 1
ATOM 1518 C C . ARG A 1 179 ? -80.284 9.422 12.481 1.00 52.06 179 ARG A C 1
ATOM 1520 O O . ARG A 1 179 ? -79.220 9.919 12.133 1.00 52.06 179 ARG A O 1
ATOM 1527 N N . ASN A 1 180 ? -81.365 9.651 11.739 1.00 53.00 180 ASN A N 1
ATOM 1528 C CA . ASN A 1 180 ? -82.805 9.415 11.901 1.00 53.00 180 ASN A CA 1
ATOM 1529 C C . ASN A 1 180 ? -83.378 8.754 10.647 1.00 53.00 180 ASN A C 1
ATOM 1531 O O . ASN A 1 180 ? -82.765 8.944 9.573 1.00 53.00 180 ASN A O 1
#

Foldseek 3Di:
DALQVLLQVLLQQLQVCQLVVHDLVVSLPVVCVQQVLFPDKFAADVLLVVVLVVWPWDADPPPLVSQFIWIAAPNDIATCVPPLSVLVVLLNSLCVSVVRMDRPSSLSSNSSSNSNNVNCVVVVVDDVRVVCVCVVQVSNDSVRSHVPNPDDDRDDRPPPPPPPPPPPDDDDDDDDDDDD

Secondary structure (DSSP, 8-state):
-BHHHHHHHHHHHHHHHHHTT--HHHHHHHHHHHHTT---EEEPPHHHHHHHHHSEEE--TT-TT-TT-EEEETTEEEETTSHHHHHHHHHHHHHHHTTTEEEHHHHHHHHHHHHHHHHHHHTT-S-HHHHHHHHHTTTTSHHHH-S-TTS-B-PPPTT---------------------

Organism: NCBI:txid1070528

Sequence (180 aa):
MDINKLWQEIIDIGYETRKNNKNGLEIWQPLKKQYQNYDMKFVINTSFINLTKEINYSHKLLDDDHKNVTIIINYTMLDNTIPDEHFLIQHFRIPIMENFNLQLFKLLQIAYNIGQSKALFEMKKYNQDIIDFYMKNKLDKLITYTQNVKEIKLSRPLNYKKSKKTKKSKKSRKSKKSRN